Protein AF-A0A512PEJ6-F1 (afdb_monomer_lite)

Sequence (66 aa):
MSLRTTKDGRIALLAYTALDRLRAGAGSVPWALLSIAQLQKVHDVSPYDVIYLDVRIPEEHRGTFG

Radius of gyration: 11.68 Å; chains: 1; bounding box: 26×25×28 Å

Foldseek 3Di:
DAWDQDPVRFIEAEDEPDPVLCCQAQNPDDDDDDDPVVVVVVCVVPNGDYYDYSHRDPPVCHPDDD

Secondary structure (DSSP, 8-state):
-EEEE-TTSPEEEEE-SSHHHHHHHH-S-------HHHHHHHHHHS--SEEEES----GGGSS---

Organism: NCBI:txid931535

In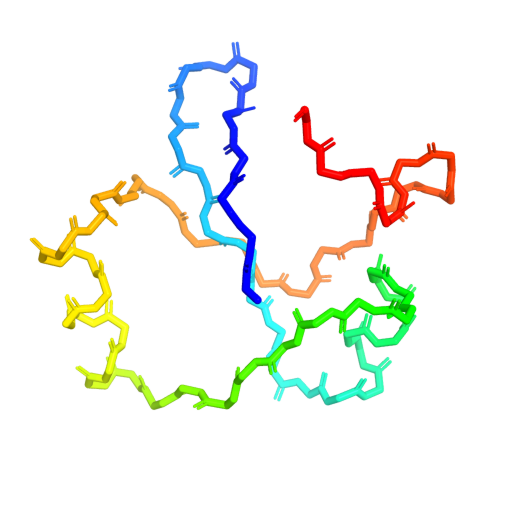terPro domains:
  IPR049975 SAV_915-like domain [NF042914] (3-56)

Structure (mmCIF, N/CA/C/O backbone):
data_AF-A0A512PEJ6-F1
#
_entry.id   AF-A0A512PEJ6-F1
#
loop_
_atom_site.group_PDB
_atom_site.id
_atom_site.type_symbol
_atom_site.label_atom_id
_atom_site.label_alt_id
_atom_site.label_comp_id
_atom_site.label_asym_id
_atom_site.label_entity_id
_atom_site.label_seq_id
_atom_site.pdbx_PDB_ins_code
_atom_site.Cartn_x
_atom_site.Cartn_y
_atom_site.Cartn_z
_atom_site.occupancy
_atom_site.B_iso_or_equiv
_atom_site.auth_seq_id
_atom_site.auth_comp_id
_atom_site.auth_asym_id
_atom_site.auth_atom_id
_atom_site.pdbx_PDB_model_num
ATOM 1 N N . MET A 1 1 ? 6.328 2.142 1.759 1.00 60.44 1 MET A N 1
ATOM 2 C CA . MET A 1 1 ? 4.858 2.075 1.909 1.00 60.44 1 MET A CA 1
ATOM 3 C C . MET A 1 1 ? 4.358 3.503 1.960 1.00 60.44 1 MET A C 1
ATOM 5 O O . MET A 1 1 ? 4.986 4.302 2.644 1.00 60.44 1 MET A O 1
ATOM 9 N N . SER A 1 2 ? 3.287 3.825 1.238 1.00 69.00 2 SER A N 1
ATOM 10 C CA . SER A 1 2 ? 2.783 5.197 1.153 1.00 69.00 2 SER A CA 1
ATOM 11 C C . SER A 1 2 ? 1.268 5.208 1.308 1.00 69.00 2 SER A C 1
ATOM 13 O O . SER A 1 2 ? 0.581 4.415 0.662 1.00 69.00 2 SER A O 1
ATOM 15 N N . LEU A 1 3 ? 0.778 6.108 2.160 1.00 77.00 3 LEU A N 1
ATOM 16 C CA . LEU A 1 3 ? -0.638 6.427 2.282 1.00 77.00 3 LEU A CA 1
ATOM 17 C C . LEU A 1 3 ? -0.956 7.613 1.374 1.00 77.00 3 LEU A C 1
ATOM 19 O O . LEU A 1 3 ? -0.170 8.558 1.286 1.00 77.00 3 LEU A O 1
ATOM 23 N N . ARG A 1 4 ? -2.088 7.554 0.675 1.00 78.38 4 ARG A N 1
ATOM 24 C CA . ARG A 1 4 ? -2.572 8.649 -0.171 1.00 78.38 4 ARG A CA 1
ATOM 25 C C . ARG A 1 4 ? -4.054 8.886 0.047 1.00 78.38 4 ARG A C 1
ATOM 27 O O . ARG A 1 4 ? -4.833 7.940 0.022 1.00 78.38 4 ARG A O 1
ATOM 3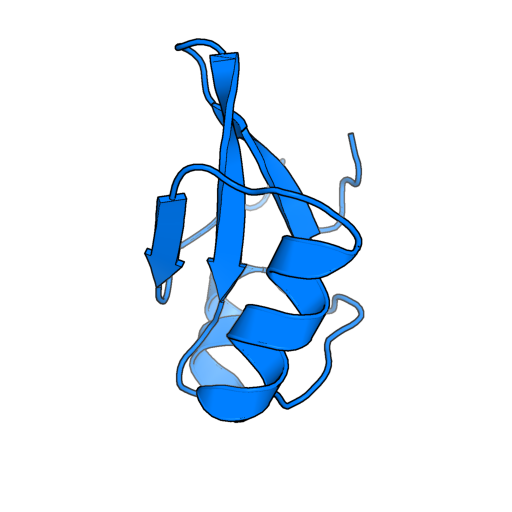4 N N . THR A 1 5 ? -4.447 10.147 0.169 1.00 80.00 5 THR A N 1
ATOM 35 C CA . THR A 1 5 ? -5.860 10.526 0.177 1.00 80.00 5 THR A CA 1
ATOM 36 C C . THR A 1 5 ? -6.401 10.469 -1.247 1.00 80.00 5 THR A C 1
ATOM 38 O O . THR A 1 5 ? -5.875 11.097 -2.167 1.00 80.00 5 THR A O 1
ATOM 41 N N . THR A 1 6 ? -7.434 9.664 -1.448 1.00 81.62 6 THR A N 1
ATOM 42 C CA . THR A 1 6 ? -8.172 9.591 -2.707 1.00 81.62 6 THR A CA 1
ATOM 43 C C . THR A 1 6 ? -9.002 10.860 -2.911 1.00 81.62 6 THR A C 1
ATOM 45 O O . THR A 1 6 ? -9.256 11.612 -1.973 1.00 81.62 6 THR A O 1
ATOM 48 N N . LYS A 1 7 ? -9.488 11.087 -4.138 1.00 79.81 7 LYS A N 1
ATOM 49 C CA . LYS A 1 7 ? -10.382 12.222 -4.441 1.00 79.81 7 LYS A CA 1
ATOM 50 C C . LYS A 1 7 ? -11.668 12.224 -3.602 1.00 79.81 7 LYS A C 1
ATOM 52 O O . LYS A 1 7 ? -12.261 13.275 -3.418 1.00 79.81 7 LYS A O 1
ATOM 57 N N . ASP A 1 8 ? -12.063 11.056 -3.104 1.00 82.69 8 ASP A N 1
ATOM 58 C CA . ASP A 1 8 ? -13.257 10.828 -2.288 1.00 82.69 8 ASP A CA 1
ATOM 59 C C . ASP A 1 8 ? -12.939 10.833 -0.776 1.00 82.69 8 ASP A C 1
ATOM 61 O O . ASP A 1 8 ? -13.669 10.274 0.032 1.00 82.69 8 ASP A O 1
ATOM 65 N N . GLY A 1 9 ? -11.785 11.382 -0.374 1.00 83.56 9 GLY A N 1
ATOM 66 C CA . GLY A 1 9 ? -11.390 11.543 1.032 1.00 83.56 9 GLY A CA 1
ATOM 67 C C . GLY A 1 9 ? -10.858 10.286 1.728 1.00 83.56 9 GLY A C 1
ATOM 68 O O . GLY A 1 9 ? -10.262 10.397 2.794 1.00 83.56 9 GLY A O 1
ATOM 69 N N . ARG A 1 10 ? -10.997 9.102 1.122 1.00 87.56 10 ARG A N 1
ATOM 70 C CA . ARG A 1 10 ? -10.484 7.835 1.674 1.00 87.56 10 ARG A CA 1
ATOM 71 C C . ARG A 1 10 ? -8.959 7.773 1.691 1.00 87.56 10 ARG A C 1
ATOM 73 O O . ARG A 1 10 ? -8.332 8.182 0.713 1.00 87.56 10 ARG A O 1
ATOM 80 N N . ILE A 1 11 ? -8.373 7.192 2.732 1.00 89.50 11 ILE A N 1
ATOM 81 C CA . ILE A 1 11 ? -6.942 6.903 2.838 1.00 89.50 11 ILE A CA 1
ATOM 82 C C . ILE A 1 11 ? -6.653 5.559 2.166 1.00 89.50 11 ILE A C 1
ATOM 84 O O . ILE A 1 11 ? -7.125 4.506 2.59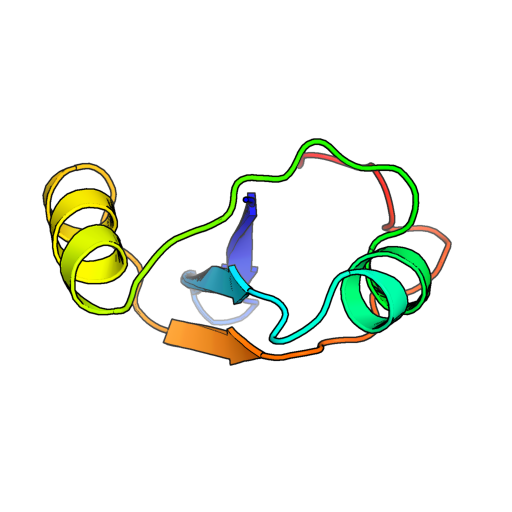0 1.00 89.50 11 ILE A O 1
ATOM 88 N N . ALA A 1 12 ? -5.844 5.592 1.112 1.00 90.44 12 ALA A N 1
ATOM 89 C CA . ALA A 1 12 ? -5.420 4.418 0.373 1.00 90.44 12 ALA A CA 1
ATOM 90 C C . ALA A 1 12 ? -3.996 4.000 0.741 1.00 90.44 12 ALA A C 1
ATOM 92 O O . ALA A 1 12 ? -3.061 4.800 0.661 1.00 90.44 12 ALA A O 1
ATOM 93 N N . LEU A 1 13 ? -3.827 2.719 1.051 1.00 90.50 13 LEU A N 1
ATOM 94 C CA . LEU A 1 13 ? -2.538 2.059 1.159 1.00 90.50 13 LEU A CA 1
ATOM 95 C C . LEU A 1 13 ? -2.114 1.520 -0.211 1.00 90.50 13 LEU A C 1
ATOM 97 O O . LEU A 1 13 ? -2.768 0.645 -0.777 1.00 90.50 13 LEU A O 1
ATOM 101 N N . LEU A 1 14 ? -0.998 2.021 -0.743 1.00 90.81 14 LEU A N 1
ATOM 102 C CA . LEU A 1 14 ? -0.399 1.469 -1.958 1.00 90.81 14 LEU A CA 1
ATOM 103 C C . LEU A 1 14 ? 0.548 0.319 -1.611 1.00 90.81 14 LEU A C 1
ATOM 105 O O . LEU A 1 14 ? 1.547 0.514 -0.909 1.00 90.81 14 LEU A O 1
ATOM 109 N N . ALA A 1 15 ? 0.249 -0.862 -2.144 1.00 92.12 15 ALA A N 1
ATOM 110 C CA . ALA A 1 15 ? 1.052 -2.065 -1.984 1.00 92.12 15 ALA A CA 1
ATOM 111 C C . ALA A 1 15 ? 1.351 -2.706 -3.346 1.00 92.12 15 ALA A C 1
ATOM 113 O O . ALA A 1 15 ? 0.645 -2.499 -4.330 1.00 92.12 15 ALA A O 1
ATOM 114 N N . TYR A 1 16 ? 2.431 -3.478 -3.401 1.00 93.62 16 TYR A N 1
ATOM 115 C CA . TYR A 1 16 ? 2.865 -4.171 -4.608 1.00 93.62 16 TYR A CA 1
ATOM 116 C C . TYR A 1 16 ? 3.156 -5.618 -4.262 1.00 93.62 16 TYR A C 1
ATOM 118 O O . TYR A 1 16 ? 3.766 -5.895 -3.228 1.00 93.62 16 TYR A O 1
ATOM 126 N N . THR A 1 17 ? 2.732 -6.539 -5.122 1.00 92.19 17 THR A N 1
ATOM 127 C CA . THR A 1 17 ? 2.916 -7.974 -4.868 1.00 92.19 17 THR A CA 1
ATOM 128 C C . THR A 1 17 ? 4.333 -8.437 -5.194 1.00 92.19 17 THR A C 1
ATOM 130 O O . THR A 1 17 ? 4.734 -9.521 -4.779 1.00 92.19 17 THR A O 1
ATOM 133 N N . ALA A 1 18 ? 5.086 -7.636 -5.955 1.00 92.81 18 ALA A N 1
ATOM 134 C CA . ALA A 1 18 ? 6.446 -7.941 -6.375 1.00 92.81 18 ALA A CA 1
ATOM 135 C C . ALA A 1 18 ? 7.308 -6.673 -6.510 1.00 92.81 18 ALA A C 1
ATOM 137 O O . ALA A 1 18 ? 6.809 -5.572 -6.763 1.00 92.81 18 ALA A O 1
ATOM 138 N N . LEU A 1 19 ? 8.625 -6.835 -6.350 1.00 92.25 19 LEU A N 1
ATOM 139 C CA . LEU A 1 19 ? 9.579 -5.723 -6.369 1.00 92.25 19 LEU A CA 1
ATOM 140 C C . LEU A 1 19 ? 9.729 -5.089 -7.763 1.00 92.25 19 LEU A C 1
ATOM 142 O O . LEU A 1 19 ? 9.896 -3.875 -7.867 1.00 92.25 19 LEU A O 1
ATOM 146 N N . ASP A 1 20 ? 9.654 -5.879 -8.834 1.00 92.69 20 ASP A N 1
ATOM 147 C CA . ASP A 1 20 ? 9.677 -5.376 -10.213 1.00 92.69 20 ASP A CA 1
ATOM 148 C C . ASP A 1 20 ? 8.460 -4.484 -10.502 1.00 92.69 20 ASP A C 1
ATOM 150 O O . ASP A 1 20 ? 8.616 -3.398 -11.064 1.00 92.69 20 ASP A O 1
ATOM 154 N N . ARG A 1 21 ? 7.274 -4.876 -10.018 1.00 93.38 21 ARG A N 1
ATOM 155 C CA . ARG A 1 21 ? 6.044 -4.080 -10.128 1.00 93.38 21 ARG A CA 1
ATOM 156 C C . ARG A 1 21 ? 6.140 -2.784 -9.337 1.00 93.38 21 ARG A C 1
ATOM 158 O O . ARG A 1 21 ? 5.755 -1.744 -9.860 1.00 93.38 21 ARG A O 1
ATOM 165 N N . LEU A 1 22 ? 6.719 -2.816 -8.132 1.00 92.12 22 LEU A N 1
ATOM 166 C CA . LEU A 1 22 ? 6.996 -1.602 -7.354 1.00 92.12 22 LEU A CA 1
ATOM 167 C C . LEU A 1 22 ? 7.904 -0.643 -8.130 1.00 92.12 22 LEU A C 1
ATOM 169 O O . LEU A 1 22 ? 7.590 0.540 -8.247 1.00 92.12 22 LEU A O 1
ATOM 173 N N . ARG A 1 23 ? 8.996 -1.149 -8.712 1.00 91.31 23 ARG A N 1
ATOM 174 C CA . ARG A 1 23 ? 9.913 -0.326 -9.514 1.00 91.31 23 ARG A CA 1
ATOM 175 C C . ARG A 1 23 ? 9.228 0.254 -10.751 1.00 91.31 23 ARG A C 1
ATOM 177 O O . ARG A 1 23 ? 9.416 1.430 -11.041 1.00 91.31 23 ARG A O 1
ATOM 184 N N . ALA A 1 24 ? 8.414 -0.535 -11.448 1.00 91.12 24 ALA A N 1
ATOM 185 C CA . ALA A 1 24 ? 7.682 -0.082 -12.629 1.00 91.12 24 ALA A CA 1
ATOM 186 C C . ALA A 1 24 ? 6.527 0.885 -12.301 1.00 91.12 24 ALA A C 1
ATOM 188 O O . ALA A 1 24 ? 6.191 1.741 -13.119 1.00 91.12 24 ALA A O 1
ATOM 189 N N . GLY A 1 25 ? 5.899 0.731 -11.133 1.00 90.81 25 GLY A N 1
ATOM 190 C CA . GLY A 1 25 ? 4.715 1.484 -10.723 1.00 90.81 25 GLY A CA 1
ATOM 191 C C . GLY A 1 25 ? 5.028 2.765 -9.957 1.00 90.81 25 GLY A C 1
ATOM 192 O O . GLY A 1 25 ? 4.482 3.816 -10.287 1.00 90.81 25 GLY A O 1
ATOM 193 N N . ALA A 1 26 ? 5.920 2.694 -8.967 1.00 89.19 26 ALA A N 1
ATOM 194 C CA . ALA A 1 26 ? 6.265 3.801 -8.072 1.00 89.19 26 ALA A CA 1
ATOM 195 C C . ALA A 1 26 ? 7.690 4.343 -8.264 1.00 89.19 26 ALA A C 1
ATOM 197 O O . ALA A 1 26 ? 8.002 5.409 -7.736 1.00 89.19 26 ALA A O 1
ATOM 198 N N . GLY A 1 27 ? 8.548 3.653 -9.019 1.00 87.88 27 GLY A N 1
ATOM 199 C CA . GLY A 1 27 ? 9.950 4.035 -9.184 1.00 87.88 27 GLY A CA 1
ATOM 200 C C . GLY A 1 27 ? 10.816 3.672 -7.973 1.00 87.88 27 GLY A C 1
ATOM 201 O O . GLY A 1 27 ? 10.523 2.742 -7.220 1.00 87.88 27 GLY A O 1
ATOM 202 N N . SER A 1 28 ? 11.922 4.399 -7.794 1.00 88.44 28 SER A N 1
ATOM 203 C CA . SER A 1 28 ? 12.854 4.195 -6.678 1.00 88.44 28 SER A CA 1
ATOM 204 C C . SER A 1 28 ? 12.353 4.906 -5.419 1.00 88.44 28 SER A C 1
ATOM 206 O O . SER A 1 28 ? 12.734 6.041 -5.144 1.00 88.44 28 SER A O 1
ATOM 208 N N . VAL A 1 29 ? 11.485 4.236 -4.662 1.00 85.81 29 VAL A N 1
ATOM 209 C CA . VAL A 1 29 ? 10.895 4.748 -3.414 1.00 85.81 29 VAL A CA 1
ATOM 210 C C . VAL A 1 29 ? 11.234 3.856 -2.216 1.00 85.81 29 VAL A C 1
ATOM 212 O O . VAL A 1 29 ? 11.451 2.657 -2.399 1.00 85.81 29 VAL A O 1
ATOM 215 N N . PRO A 1 30 ? 11.228 4.382 -0.976 1.00 87.38 30 PRO A N 1
ATOM 216 C CA . PRO A 1 30 ? 11.321 3.561 0.225 1.00 87.38 30 PRO A CA 1
ATOM 217 C C . PRO A 1 30 ? 10.155 2.567 0.328 1.00 87.38 30 PRO A C 1
ATOM 219 O O . PRO A 1 30 ? 8.970 2.926 0.286 1.00 87.38 30 PRO A O 1
ATOM 222 N N . TRP A 1 31 ? 10.482 1.293 0.511 1.00 89.62 31 TRP A N 1
ATOM 223 C CA . TRP A 1 31 ? 9.512 0.209 0.615 1.00 89.62 31 TRP A CA 1
ATOM 224 C C . TRP A 1 31 ? 9.884 -0.750 1.747 1.00 89.62 31 TRP A C 1
ATOM 226 O O . TRP A 1 31 ? 11.018 -0.770 2.217 1.00 89.62 31 TRP A O 1
ATOM 236 N N . ALA A 1 32 ? 8.899 -1.522 2.199 1.00 90.62 32 ALA A N 1
ATOM 237 C CA . ALA A 1 32 ? 9.068 -2.572 3.193 1.00 90.62 32 ALA A CA 1
ATOM 238 C C . ALA A 1 32 ? 8.252 -3.788 2.750 1.00 90.62 32 ALA A C 1
ATOM 240 O O . ALA A 1 32 ? 7.176 -3.625 2.168 1.00 90.62 32 ALA A O 1
ATOM 241 N N . LEU A 1 33 ? 8.767 -4.989 3.010 1.00 91.81 33 LEU A N 1
ATOM 242 C CA . LEU A 1 33 ? 8.023 -6.225 2.800 1.00 91.81 33 LEU A CA 1
ATOM 243 C C . LEU A 1 33 ? 7.096 -6.449 3.998 1.00 91.81 33 LEU A C 1
ATOM 245 O O . LEU A 1 33 ? 7.552 -6.427 5.141 1.00 91.81 33 LEU A O 1
ATOM 249 N N . LEU A 1 34 ? 5.811 -6.674 3.737 1.00 90.75 34 LEU A N 1
ATOM 250 C CA . LEU A 1 34 ? 4.810 -6.928 4.768 1.00 90.75 34 LEU A CA 1
ATOM 251 C C . LEU A 1 34 ? 4.034 -8.201 4.430 1.00 90.75 34 LEU A C 1
ATOM 253 O O . LEU A 1 34 ? 3.596 -8.393 3.299 1.00 90.75 34 LEU A O 1
ATOM 257 N N . SER A 1 35 ? 3.844 -9.056 5.428 1.00 91.81 35 SER A N 1
ATOM 258 C CA . SER A 1 35 ? 2.860 -10.138 5.390 1.00 91.81 35 SER A CA 1
ATOM 259 C C . SER A 1 35 ? 1.446 -9.597 5.612 1.00 91.81 35 SER A C 1
ATOM 261 O O . SER A 1 35 ? 1.263 -8.519 6.181 1.00 91.81 35 SER A O 1
ATOM 263 N N . ILE A 1 36 ? 0.433 -10.389 5.253 1.00 88.19 36 ILE A N 1
ATOM 264 C CA . ILE A 1 36 ? -0.976 -10.054 5.517 1.00 88.19 36 ILE A CA 1
ATOM 265 C C . ILE A 1 36 ? -1.220 -9.769 7.008 1.00 88.19 36 ILE A C 1
ATOM 267 O O . ILE A 1 36 ? -1.891 -8.802 7.348 1.00 88.19 36 ILE A O 1
ATOM 271 N N . ALA A 1 37 ? -0.600 -10.533 7.911 1.00 91.44 37 ALA A N 1
ATOM 272 C CA . ALA A 1 37 ? -0.717 -10.295 9.351 1.00 91.44 37 ALA A CA 1
ATOM 273 C C . ALA A 1 37 ? -0.104 -8.949 9.789 1.00 91.44 37 ALA A C 1
ATOM 275 O O . ALA A 1 37 ? -0.576 -8.322 10.736 1.00 91.44 37 ALA A O 1
ATOM 276 N N . GLN A 1 38 ? 0.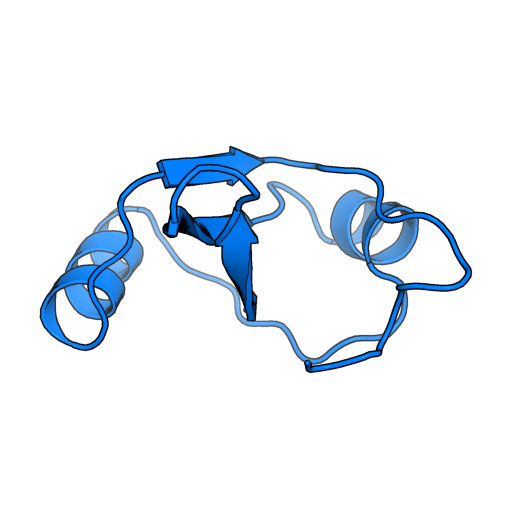947 -8.482 9.109 1.00 91.81 38 GLN A N 1
ATOM 277 C CA . GLN A 1 38 ? 1.547 -7.176 9.388 1.00 91.81 38 GLN A CA 1
ATOM 278 C C . GLN A 1 38 ? 0.709 -6.018 8.832 1.00 91.81 38 GLN A C 1
ATOM 280 O O . GLN A 1 38 ? 0.758 -4.935 9.408 1.00 91.81 38 GLN A O 1
ATOM 285 N N . LEU A 1 39 ? -0.088 -6.234 7.778 1.00 90.44 39 LEU A N 1
ATOM 286 C CA . LEU A 1 39 ? -1.015 -5.214 7.268 1.00 90.44 39 LEU A CA 1
ATOM 287 C 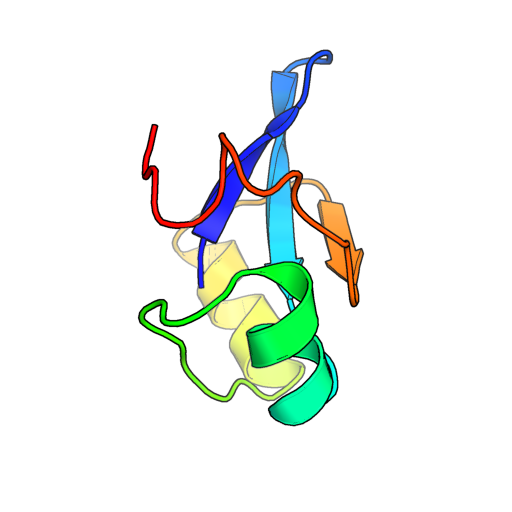C . LEU A 1 39 ? -2.064 -4.814 8.309 1.00 90.44 39 LEU A C 1
ATOM 289 O O . LEU A 1 39 ? -2.421 -3.638 8.368 1.00 90.44 39 LEU A O 1
ATOM 293 N N . GLN A 1 40 ? -2.504 -5.756 9.151 1.00 90.56 40 GLN A N 1
ATOM 294 C CA . GLN A 1 40 ? -3.405 -5.449 10.262 1.00 90.56 40 GLN A CA 1
ATOM 295 C C . GLN A 1 40 ? -2.726 -4.528 11.278 1.00 90.56 40 GLN A C 1
ATOM 297 O O . GLN A 1 40 ? -3.251 -3.472 11.592 1.00 90.56 40 GLN A O 1
ATOM 302 N N . LYS A 1 41 ? -1.499 -4.858 11.698 1.00 91.62 41 LYS A N 1
ATOM 303 C CA . LYS A 1 41 ? -0.735 -4.019 12.640 1.00 91.62 41 LYS A CA 1
ATOM 304 C C . LYS A 1 41 ? -0.516 -2.603 12.113 1.00 91.62 41 LYS A C 1
ATOM 306 O O . LYS A 1 41 ? -0.521 -1.644 12.873 1.00 91.62 41 LYS A O 1
ATOM 311 N N . VAL A 1 42 ? -0.293 -2.478 10.808 1.00 90.50 42 VAL A N 1
ATOM 312 C CA . VAL A 1 42 ? -0.180 -1.179 10.143 1.00 90.50 42 VAL A CA 1
ATOM 313 C C . VAL A 1 42 ? -1.500 -0.416 10.207 1.00 90.50 42 VAL A C 1
ATOM 315 O O . VAL A 1 42 ? -1.479 0.766 10.529 1.00 90.50 42 VAL A O 1
ATOM 318 N N . HIS A 1 43 ? -2.624 -1.082 9.935 1.00 91.12 43 HIS A N 1
ATOM 319 C CA . HIS A 1 43 ? -3.954 -0.480 10.015 1.00 91.12 43 HIS A CA 1
ATOM 320 C C . HIS A 1 43 ? -4.283 -0.007 11.438 1.00 91.12 43 HIS A C 1
ATOM 322 O O . HIS A 1 43 ? -4.808 1.087 11.612 1.00 91.12 43 HIS A O 1
ATOM 328 N N . ASP A 1 44 ? -3.912 -0.791 12.453 1.00 92.75 44 ASP A N 1
ATOM 329 C CA . ASP A 1 44 ? -4.153 -0.463 13.862 1.00 92.75 44 ASP A CA 1
ATOM 330 C C . ASP A 1 44 ? -3.419 0.822 14.297 1.00 92.75 44 ASP A C 1
ATOM 332 O O . ASP A 1 44 ? -3.899 1.557 15.157 1.00 92.75 44 ASP A O 1
ATOM 336 N N . VAL A 1 45 ? -2.252 1.103 13.703 1.00 90.44 45 VAL A N 1
ATOM 337 C CA . VAL A 1 45 ? -1.453 2.314 13.975 1.00 90.44 45 VAL A CA 1
ATOM 338 C C . VAL A 1 45 ? -1.869 3.481 13.080 1.00 90.44 45 VAL A C 1
ATOM 340 O O . VAL A 1 45 ? -1.905 4.628 13.522 1.00 90.44 45 VAL A O 1
ATOM 343 N N . SER A 1 46 ? -2.145 3.206 11.807 1.00 86.81 46 SER A N 1
ATOM 344 C CA . SER A 1 46 ? -2.525 4.198 10.809 1.00 86.81 46 SER A CA 1
ATOM 345 C C . SER A 1 46 ? -3.637 3.622 9.929 1.00 86.81 46 SER A C 1
ATOM 347 O O . SER A 1 46 ? -3.352 2.900 8.965 1.00 86.81 46 SER A O 1
ATOM 349 N N . PRO A 1 47 ? -4.904 3.918 10.271 1.00 90.12 47 PRO A N 1
ATOM 350 C CA . PRO A 1 47 ? -6.046 3.394 9.545 1.00 90.12 47 PRO A CA 1
ATOM 351 C C . PRO A 1 47 ? -6.023 3.810 8.077 1.00 90.12 47 PRO A C 1
ATOM 353 O O . PRO A 1 47 ? -5.703 4.946 7.723 1.00 90.12 47 PRO A O 1
ATOM 356 N N . TYR A 1 48 ? -6.391 2.868 7.221 1.00 91.38 48 TYR A N 1
ATOM 357 C CA . TYR A 1 48 ? -6.583 3.068 5.791 1.00 91.38 48 TYR A CA 1
ATOM 358 C C . TYR A 1 48 ? -7.884 2.394 5.366 1.00 91.38 48 TYR A C 1
ATOM 360 O O . TYR A 1 48 ? -8.210 1.311 5.839 1.00 91.38 48 TYR A O 1
ATOM 368 N N . ASP A 1 49 ? -8.612 3.005 4.443 1.00 91.12 49 ASP A N 1
ATOM 369 C CA . ASP A 1 49 ? -9.926 2.525 4.007 1.00 91.12 49 ASP A CA 1
ATOM 370 C C . ASP A 1 49 ? -9.826 1.493 2.882 1.00 91.12 49 ASP A C 1
ATOM 372 O O . ASP A 1 49 ? -10.736 0.698 2.657 1.00 91.12 49 ASP A O 1
ATOM 376 N N . VAL A 1 50 ? -8.733 1.539 2.115 1.00 91.06 50 VAL A N 1
ATOM 377 C CA . VAL A 1 50 ? -8.569 0.722 0.913 1.00 91.06 50 VAL A CA 1
ATOM 378 C C . VAL A 1 50 ? -7.104 0.396 0.664 1.00 91.06 50 VAL A C 1
ATOM 380 O O . VAL A 1 50 ? -6.218 1.214 0.907 1.00 91.06 50 VAL A O 1
ATOM 383 N N . ILE A 1 51 ? -6.849 -0.799 0.137 1.00 90.94 51 ILE A N 1
ATOM 384 C CA . ILE A 1 51 ? -5.544 -1.183 -0.396 1.00 90.94 51 ILE A CA 1
ATOM 385 C C . ILE A 1 51 ? -5.651 -1.207 -1.915 1.00 90.94 51 ILE A C 1
ATOM 387 O O . ILE A 1 51 ? -6.495 -1.916 -2.462 1.00 90.94 51 ILE A O 1
ATOM 391 N N . TYR A 1 52 ? -4.777 -0.473 -2.598 1.00 91.19 52 TYR A N 1
ATOM 392 C CA . TYR A 1 52 ? -4.590 -0.647 -4.033 1.00 91.19 52 TYR A CA 1
ATOM 393 C C . TYR A 1 52 ? -3.308 -1.424 -4.305 1.00 91.19 52 TYR A C 1
ATOM 395 O O . TYR A 1 52 ? -2.238 -1.084 -3.792 1.00 91.19 52 TYR A O 1
ATOM 403 N N . LEU A 1 53 ? -3.435 -2.456 -5.136 1.00 91.88 53 LEU A N 1
ATOM 404 C CA . LEU A 1 53 ? -2.343 -3.340 -5.516 1.00 91.88 53 LEU A CA 1
ATOM 405 C C . LEU A 1 53 ? -1.840 -3.012 -6.918 1.00 91.88 53 LEU A C 1
ATOM 407 O O . LEU A 1 53 ? -2.636 -2.813 -7.832 1.00 91.88 53 LEU A O 1
ATOM 411 N N . ASP A 1 54 ? -0.515 -2.979 -7.065 1.00 91.81 54 ASP A N 1
ATOM 412 C CA . ASP A 1 54 ? 0.189 -2.876 -8.349 1.00 91.81 54 ASP A CA 1
ATOM 413 C C . ASP A 1 54 ? -0.255 -1.694 -9.232 1.00 91.81 54 ASP A C 1
ATOM 415 O O . ASP A 1 54 ? -0.262 -1.764 -10.463 1.00 91.81 54 ASP A O 1
ATOM 419 N N . VAL A 1 55 ? -0.613 -0.574 -8.599 1.00 91.12 55 VAL A N 1
ATOM 420 C CA . VAL A 1 55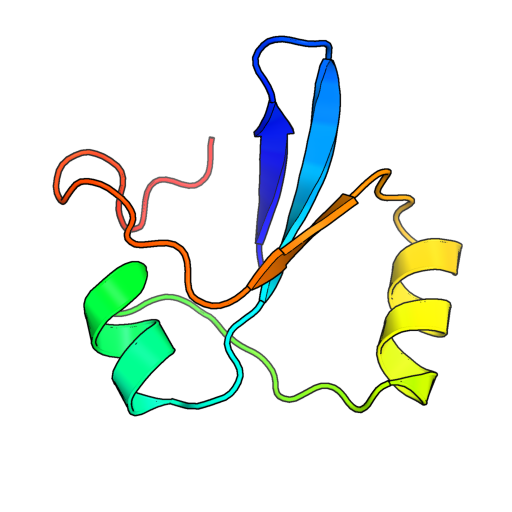 ? -1.005 0.652 -9.303 1.00 91.12 55 VAL A CA 1
ATOM 421 C C . VAL A 1 55 ? 0.189 1.244 -10.035 1.00 91.12 55 VAL A C 1
ATOM 423 O O . VAL A 1 55 ? 1.279 1.369 -9.486 1.00 91.12 55 VAL A O 1
ATOM 426 N N . ARG A 1 56 ? -0.029 1.698 -11.269 1.00 89.75 56 ARG A N 1
ATOM 427 C CA . ARG A 1 56 ? 0.976 2.467 -12.000 1.00 89.75 56 ARG A CA 1
ATOM 428 C C . ARG A 1 56 ? 0.792 3.952 -11.721 1.00 89.75 56 ARG A C 1
ATOM 430 O O . ARG A 1 56 ? -0.186 4.550 -12.159 1.00 89.75 56 ARG A O 1
ATOM 437 N N . ILE A 1 57 ? 1.729 4.541 -10.985 1.00 86.75 57 ILE A N 1
ATOM 438 C CA . ILE A 1 57 ? 1.722 5.976 -10.711 1.00 86.75 57 ILE A CA 1
ATOM 439 C C . ILE A 1 57 ? 2.275 6.696 -11.958 1.00 86.75 57 ILE A C 1
ATOM 441 O O . ILE A 1 57 ? 3.323 6.274 -12.477 1.00 86.75 57 ILE A O 1
ATOM 445 N N . PRO A 1 58 ? 1.590 7.746 -12.460 1.00 85.94 58 PRO A N 1
ATOM 446 C CA . PRO A 1 58 ? 2.127 8.618 -13.503 1.00 85.94 58 PRO A CA 1
ATOM 447 C C . PRO A 1 58 ? 3.513 9.133 -13.118 1.00 85.94 58 PRO A C 1
ATOM 449 O O . PRO A 1 58 ? 3.774 9.378 -11.940 1.00 85.94 58 PRO A O 1
ATOM 452 N N . GLU A 1 59 ? 4.410 9.242 -14.096 1.00 82.31 59 GLU A N 1
ATOM 453 C CA . GLU A 1 59 ? 5.826 9.539 -13.857 1.00 82.31 59 GLU A CA 1
ATOM 454 C C . GLU A 1 59 ? 6.006 10.847 -13.077 1.00 82.31 59 GLU A C 1
ATOM 456 O O . GLU A 1 59 ? 6.782 10.885 -12.125 1.00 82.31 59 GLU A O 1
ATOM 461 N N . GLU A 1 60 ? 5.200 11.865 -13.399 1.00 81.50 60 GLU A N 1
ATOM 462 C CA . GLU A 1 60 ? 5.200 13.179 -12.746 1.00 81.50 60 GLU A CA 1
ATOM 463 C C . GLU A 1 60 ? 4.814 13.148 -11.256 1.00 81.50 60 GLU A C 1
ATOM 465 O O . GLU A 1 60 ? 5.014 14.124 -10.536 1.00 81.50 60 GLU A O 1
ATOM 470 N N . HIS A 1 61 ? 4.262 12.030 -10.780 1.00 78.56 61 HIS A N 1
ATOM 471 C CA . HIS A 1 61 ? 3.787 11.846 -9.409 1.00 78.56 61 HIS A CA 1
ATOM 472 C C . HIS A 1 61 ? 4.532 10.737 -8.656 1.00 78.56 61 HIS A C 1
ATOM 474 O O . HIS A 1 61 ? 4.125 10.370 -7.544 1.00 78.56 61 HIS A O 1
ATOM 480 N N . ARG A 1 62 ? 5.582 10.158 -9.256 1.00 79.75 62 ARG A N 1
ATOM 481 C CA . ARG A 1 62 ? 6.459 9.177 -8.601 1.00 79.75 62 ARG A CA 1
ATOM 482 C C . ARG A 1 62 ? 7.433 9.891 -7.669 1.00 79.75 62 ARG A C 1
ATOM 484 O O . ARG A 1 62 ? 7.939 10.960 -7.984 1.00 79.75 62 ARG A O 1
ATOM 491 N N . GLY A 1 63 ? 7.699 9.305 -6.504 1.00 66.88 63 GLY A N 1
ATOM 492 C CA . GLY A 1 63 ? 8.621 9.878 -5.511 1.00 66.88 63 GLY A CA 1
ATOM 493 C C . GLY A 1 63 ? 8.117 11.134 -4.789 1.00 66.88 63 GLY A C 1
ATOM 494 O O . GLY A 1 63 ? 8.690 11.505 -3.770 1.00 66.88 63 GLY A O 1
ATOM 495 N N . THR A 1 64 ? 7.031 11.758 -5.251 1.00 58.59 64 THR A N 1
ATOM 496 C CA . THR A 1 64 ? 6.354 12.839 -4.533 1.00 58.59 64 THR A CA 1
ATOM 497 C C . THR A 1 64 ? 5.518 12.239 -3.404 1.00 58.59 64 THR A C 1
ATOM 499 O O . THR A 1 64 ? 4.455 11.634 -3.612 1.00 58.59 64 THR A O 1
ATOM 502 N N . PHE A 1 65 ? 6.055 12.367 -2.195 1.00 52.91 65 PHE A N 1
ATOM 503 C CA . PHE A 1 65 ? 5.281 12.352 -0.961 1.00 52.91 65 PHE A CA 1
ATOM 504 C C . PHE A 1 65 ? 4.491 13.665 -0.949 1.00 52.91 65 PHE A C 1
ATOM 506 O O . PHE A 1 65 ? 5.059 14.693 -1.313 1.00 52.91 65 PHE A O 1
ATOM 513 N N . GLY A 1 66 ? 3.182 13.587 -0.694 1.00 44.41 66 GLY A N 1
ATOM 514 C CA . GLY A 1 66 ? 2.293 14.754 -0.738 1.00 44.41 66 GLY A CA 1
ATOM 515 C C . GLY A 1 66 ? 2.785 15.906 0.126 1.00 44.41 66 GLY A C 1
ATOM 516 O O . GLY A 1 66 ? 3.406 15.616 1.174 1.00 44.41 66 GLY A O 1
#

pLDDT: mean 85.95, std 9.87, range [44.41, 93.62]